Protein AF-A0A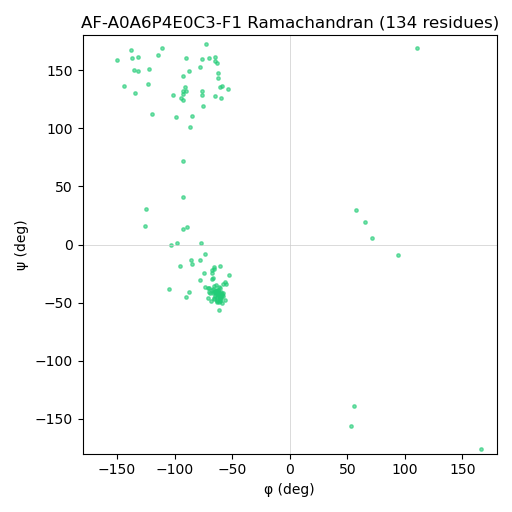6P4E0C3-F1 (afdb_monomer)

Radius of gyration: 21.42 Å; Cα contacts (8 Å, |Δi|>4): 172; chains: 1; bounding box: 60×32×59 Å

Nearest PDB structures (foldseek):
  7sx3-assembly1_A  TM=9.483E-01  e=5.109E-15  Homo sapiens
  7sx4-assembly1_A  TM=9.454E-01  e=1.909E-14  Homo sapiens
  7cu3-assembly1_A  TM=9.435E-01  e=1.132E-13  Rattus norvegicus
  7cm3-assembly1_A  TM=9.575E-01  e=2.496E-13  Homo sapiens
  7w7g-assembly1_C  TM=9.485E-01  e=2.847E-13  Rattus norvegicus

Sequence (136 aa):
MPKSRINQIFKRSSQQIYNVTLFFLFFMSLYGLLGVQFFGELKNHCVMNNTEYDILKRPILTINSLAIPDTFCS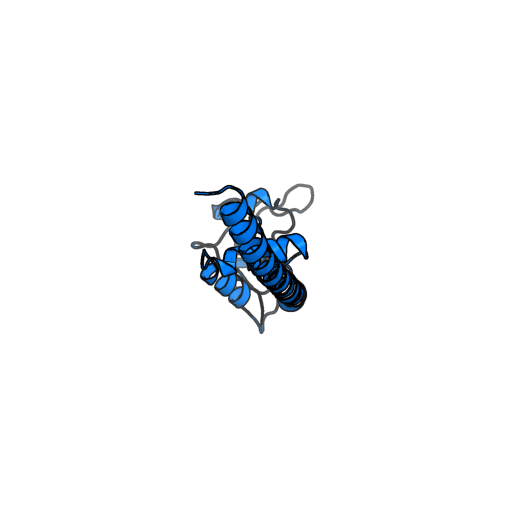MDPDSGYQCSPGMRCMKMDFLSSYVIGFNGFEDIATSIFTVYQAASQEGWVFIMYRAIDSLP

pLDDT: mean 91.99, std 5.25, range [61.97, 98.0]

Solvent-accessible surface area (backbone atoms only — not comparable to full-atom values): 7587 Å² total; per-residue (Å²): 130,62,69,69,60,52,52,50,48,52,55,55,52,50,54,54,49,50,57,50,50,54,53,48,52,50,52,40,51,50,53,8,51,50,36,32,74,75,63,27,73,81,48,31,30,28,29,44,68,82,60,48,63,47,99,82,71,44,74,56,78,54,83,86,36,43,45,88,72,75,42,48,15,19,90,50,94,91,27,39,30,76,55,58,94,71,37,38,60,42,72,53,79,90,58,55,52,89,77,81,45,76,72,42,14,72,43,61,70,39,9,28,52,35,48,53,41,34,72,74,68,54,66,38,68,60,56,50,50,44,48,53,20,39,35,116

Foldseek 3Di:
DPPVVVVVVCVVVVVVVVVVVVVVVVVLQVQLVVQLVQQADLQKWKFFPPFDADPVRHGDDDPVRADVVIATAEPDPVAAAADDPRIHIDGPPVDDCVVVHLAGNNDSVSSSVNVVCVVVVHCVVVVVSSRRRHGD

Mean predicted aligned error: 5.16 Å

Organism: Drosophila rhopaloa (NCBI:txid1041015)

InterPro domains:
  IPR005821 Ion transport domain [PF00520] (6-134)
  IPR028823 Sodium leak channel NALCN [PTHR46141] (1-136)

Structure (mmCIF, N/CA/C/O backbone):
data_AF-A0A6P4E0C3-F1
#
_entry.id   AF-A0A6P4E0C3-F1
#
loop_
_atom_site.group_PDB
_atom_site.id
_atom_site.type_symbol
_atom_site.label_atom_id
_atom_site.label_alt_id
_atom_site.label_comp_id
_atom_site.label_asym_id
_atom_site.label_entity_id
_atom_site.label_seq_id
_atom_site.pdbx_PDB_ins_code
_atom_site.Cartn_x
_atom_site.Cartn_y
_atom_site.Cartn_z
_atom_site.occupancy
_atom_site.B_iso_or_equiv
_atom_site.auth_seq_id
_atom_site.auth_comp_id
_atom_site.auth_asym_id
_atom_site.auth_atom_id
_atom_site.pdbx_PDB_model_num
ATOM 1 N N . MET A 1 1 ? -35.990 15.614 27.744 1.00 61.97 1 MET A N 1
ATOM 2 C CA . MET A 1 1 ? -35.687 14.327 28.421 1.00 61.97 1 MET A CA 1
ATOM 3 C C . MET A 1 1 ? -34.979 14.592 29.743 1.00 61.97 1 MET A C 1
ATOM 5 O O . MET A 1 1 ? -34.159 15.503 29.777 1.00 61.97 1 MET A O 1
ATOM 9 N N . PRO A 1 2 ? -35.251 13.821 30.811 1.00 85.94 2 PRO A N 1
ATOM 10 C CA . PRO A 1 2 ? -34.525 13.945 32.075 1.00 85.94 2 PRO A CA 1
ATOM 11 C C . PRO A 1 2 ? -33.029 13.665 31.878 1.00 85.94 2 PRO A C 1
ATOM 13 O O . PRO A 1 2 ? -32.674 12.681 31.225 1.00 85.94 2 PRO A O 1
ATOM 16 N N . LYS A 1 3 ? -32.154 14.494 32.465 1.00 83.62 3 LYS A N 1
ATOM 17 C CA . LYS A 1 3 ? -30.687 14.347 32.363 1.00 83.62 3 LYS A CA 1
ATOM 18 C C . LYS A 1 3 ? -30.197 12.961 32.815 1.00 83.62 3 LYS A C 1
ATOM 20 O O . LYS A 1 3 ? -29.284 12.406 32.218 1.00 83.62 3 LYS A O 1
ATOM 25 N N . SER A 1 4 ? -30.859 12.358 33.804 1.00 84.25 4 SER A N 1
ATOM 26 C CA . SER A 1 4 ? -30.585 10.994 34.279 1.00 84.25 4 SER A CA 1
ATOM 27 C C . SER A 1 4 ? -30.796 9.926 33.199 1.00 84.25 4 SER A C 1
ATOM 29 O O . SER A 1 4 ? -29.966 9.032 33.046 1.00 84.25 4 SER A O 1
ATOM 31 N N . ARG A 1 5 ? -31.866 10.047 32.404 1.00 84.81 5 ARG A N 1
ATOM 32 C CA . ARG A 1 5 ? -32.185 9.120 31.307 1.00 84.81 5 ARG A CA 1
ATOM 33 C C . ARG A 1 5 ? -31.195 9.260 30.151 1.00 84.81 5 ARG A C 1
ATOM 35 O O . ARG A 1 5 ? -30.800 8.262 29.563 1.00 84.81 5 ARG A O 1
ATOM 42 N N . ILE A 1 6 ? -30.758 10.488 29.866 1.00 88.38 6 ILE A N 1
ATOM 43 C CA . ILE A 1 6 ? -29.715 10.773 28.871 1.00 88.38 6 ILE A CA 1
ATOM 44 C C . ILE A 1 6 ? -28.382 10.139 29.304 1.00 88.38 6 ILE A C 1
ATOM 46 O O . ILE A 1 6 ? -27.787 9.393 28.533 1.00 88.38 6 ILE A O 1
ATOM 50 N N . ASN A 1 7 ? -27.960 10.336 30.558 1.00 87.25 7 ASN A N 1
ATOM 51 C CA . ASN A 1 7 ? -26.718 9.754 31.084 1.00 87.25 7 ASN A CA 1
ATOM 52 C C . ASN A 1 7 ? -26.727 8.217 31.074 1.00 87.25 7 ASN A C 1
ATOM 54 O O . ASN A 1 7 ? -25.706 7.595 30.787 1.00 87.25 7 ASN A O 1
ATOM 58 N N . GLN A 1 8 ? -27.873 7.588 31.352 1.00 87.44 8 GLN A N 1
ATOM 59 C CA . GLN A 1 8 ? -28.020 6.132 31.256 1.00 87.44 8 GLN A CA 1
ATOM 60 C C . GLN A 1 8 ? -27.880 5.622 29.816 1.00 87.44 8 GLN A C 1
ATOM 62 O O . GLN A 1 8 ? -27.221 4.606 29.596 1.00 87.44 8 GLN A O 1
ATOM 67 N N . ILE A 1 9 ? -28.457 6.334 28.842 1.00 90.94 9 ILE A N 1
ATOM 68 C CA . ILE A 1 9 ? -28.306 6.005 27.419 1.00 90.94 9 ILE A CA 1
ATOM 69 C C . ILE A 1 9 ? -26.838 6.131 27.011 1.00 90.94 9 ILE A C 1
ATOM 71 O O . ILE A 1 9 ? -26.284 5.174 26.480 1.00 90.94 9 ILE A O 1
ATOM 75 N N . PHE A 1 10 ? -26.178 7.246 27.341 1.00 91.56 10 PHE A N 1
ATOM 76 C CA . PHE A 1 10 ? -24.755 7.427 27.045 1.00 91.56 10 PHE A CA 1
ATOM 77 C C . PHE A 1 10 ? -23.889 6.334 27.667 1.00 91.56 10 PHE A C 1
ATOM 79 O O . PHE A 1 10 ? -23.034 5.782 26.983 1.00 91.56 10 PHE A O 1
ATOM 86 N N . LYS A 1 11 ? -24.131 5.962 28.929 1.00 91.31 11 LYS A N 1
ATOM 87 C CA . LYS A 1 11 ? -23.362 4.905 29.600 1.00 91.31 11 LYS A CA 1
ATOM 88 C C . LYS A 1 11 ? -23.516 3.550 28.903 1.00 91.31 11 LYS A C 1
ATOM 90 O O . LYS A 1 11 ? -22.523 2.858 28.695 1.00 91.31 11 LYS A O 1
ATOM 95 N N . ARG A 1 12 ? -24.743 3.173 28.523 1.00 92.12 12 ARG A N 1
ATOM 96 C CA . ARG A 1 12 ? -25.012 1.898 27.838 1.00 92.12 12 ARG A CA 1
ATOM 97 C C . ARG A 1 12 ? -24.436 1.881 26.422 1.00 92.12 12 ARG A C 1
ATOM 99 O O . ARG A 1 12 ? -23.755 0.924 26.065 1.00 92.12 12 ARG A O 1
ATOM 106 N N . SER A 1 13 ? -24.693 2.924 25.636 1.00 94.25 13 SER A N 1
ATOM 107 C CA . SER A 1 13 ? -24.227 3.011 24.250 1.00 94.25 13 SER A CA 1
ATOM 108 C C . SER A 1 13 ? -22.705 3.134 24.169 1.00 94.25 13 SER A C 1
ATO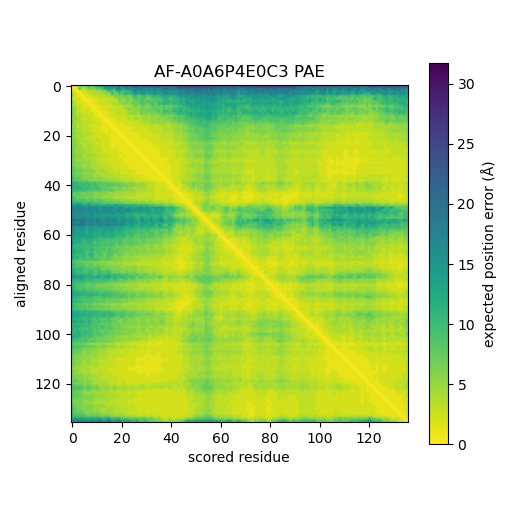M 110 O O . SER A 1 13 ? -22.094 2.486 23.330 1.00 94.25 13 SER A O 1
ATOM 112 N N . SER A 1 14 ? -22.078 3.891 25.077 1.00 93.25 14 SER A N 1
ATOM 113 C CA . SER A 1 14 ? -20.617 4.034 25.133 1.00 93.25 14 SER A CA 1
ATOM 114 C C . SER A 1 14 ? -19.923 2.697 25.396 1.00 93.25 14 SER A C 1
ATOM 116 O O . SER A 1 14 ? -18.970 2.359 24.702 1.00 93.25 14 SER A O 1
ATOM 118 N N . GLN A 1 15 ? -20.447 1.876 26.315 1.00 93.81 15 GLN A N 1
ATOM 119 C CA . GLN A 1 15 ? -19.876 0.551 26.573 1.00 93.81 15 GLN A CA 1
ATOM 120 C C . GLN A 1 15 ? -19.975 -0.379 25.355 1.00 93.81 15 GLN A C 1
ATOM 122 O O . GLN A 1 15 ? -19.046 -1.134 25.075 1.00 93.81 15 GLN A O 1
ATOM 127 N N . GLN A 1 16 ? -21.095 -0.334 24.630 1.00 94.12 16 GLN A N 1
ATOM 128 C CA . GLN A 1 16 ? -21.269 -1.129 23.412 1.00 94.12 16 GLN A CA 1
ATOM 129 C C . GLN A 1 16 ? -20.300 -0.679 22.317 1.00 94.12 16 GLN A C 1
ATOM 131 O O . GLN A 1 16 ? -19.619 -1.519 21.734 1.0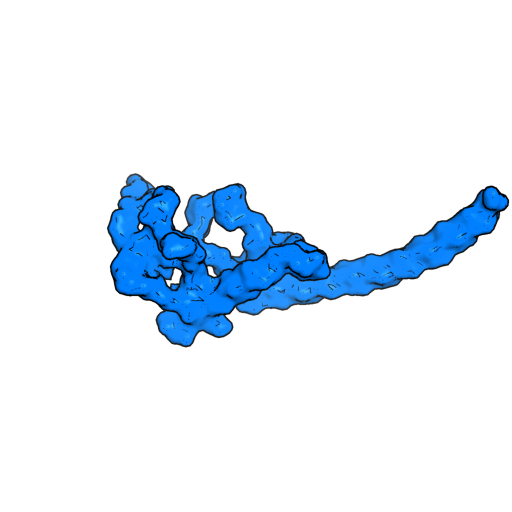0 94.12 16 GLN A O 1
ATOM 136 N N . ILE A 1 17 ? -20.192 0.634 22.094 1.00 96.38 17 ILE A N 1
ATOM 137 C CA . ILE A 1 17 ? -19.246 1.208 21.133 1.00 96.38 17 ILE A CA 1
ATOM 138 C C . ILE A 1 17 ? -17.815 0.831 21.517 1.00 96.38 17 ILE A C 1
ATOM 140 O O . ILE A 1 17 ? -17.080 0.374 20.659 1.00 96.38 17 ILE A O 1
ATOM 144 N N . TYR A 1 18 ? -17.433 0.924 22.793 1.00 96.50 18 TYR A N 1
ATOM 145 C CA . TYR A 1 18 ? -16.094 0.548 23.253 1.00 96.50 18 TYR A CA 1
ATOM 146 C C . TYR A 1 18 ? -15.735 -0.901 22.898 1.00 96.50 18 TYR A C 1
ATOM 148 O O . TYR A 1 18 ? -14.673 -1.150 22.329 1.00 96.50 18 TYR A O 1
ATOM 156 N N . ASN A 1 19 ? -16.634 -1.850 23.176 1.00 95.25 19 ASN A N 1
ATOM 157 C CA . ASN A 1 19 ? -16.400 -3.259 22.856 1.00 95.25 19 ASN A CA 1
ATOM 158 C C . ASN A 1 19 ? -16.252 -3.478 21.340 1.00 95.25 19 ASN A C 1
ATOM 160 O O . ASN A 1 19 ? -15.369 -4.217 20.907 1.00 95.25 19 ASN A O 1
ATOM 164 N N . VAL A 1 20 ? -17.091 -2.816 20.534 1.00 97.12 20 VAL A N 1
ATOM 165 C CA . VAL A 1 20 ? -17.026 -2.894 19.066 1.00 97.12 20 VAL A CA 1
ATOM 166 C C . VAL A 1 20 ? -15.746 -2.248 18.537 1.00 97.12 20 VAL A C 1
ATOM 168 O O . VAL A 1 20 ? -15.095 -2.824 17.673 1.00 97.12 20 VAL A O 1
ATOM 171 N N . THR A 1 21 ? -15.335 -1.102 19.079 1.00 96.38 21 THR A N 1
ATOM 172 C CA . THR A 1 21 ? -14.095 -0.421 18.692 1.00 96.38 21 THR A CA 1
ATOM 173 C C . THR A 1 21 ? -12.868 -1.263 19.028 1.00 96.38 21 THR A C 1
ATOM 175 O O . THR A 1 21 ? -11.951 -1.343 18.219 1.00 96.38 21 THR A O 1
ATOM 178 N N . LEU A 1 22 ? -12.839 -1.935 20.182 1.00 96.88 22 LEU A N 1
ATOM 179 C CA . LEU A 1 22 ? -11.737 -2.834 20.531 1.00 96.88 22 LEU A CA 1
ATOM 180 C C . LEU A 1 22 ? -11.641 -4.013 19.552 1.00 96.88 22 LEU A C 1
ATOM 182 O O . LEU A 1 22 ? -10.558 -4.330 19.065 1.00 96.88 22 LEU A O 1
ATOM 186 N N . PHE A 1 23 ? -12.781 -4.627 19.231 1.00 97.38 23 PHE A N 1
ATOM 187 C CA . PHE A 1 23 ? -12.861 -5.696 18.237 1.00 97.38 23 PHE A CA 1
ATOM 188 C C . PHE A 1 23 ? -12.416 -5.215 16.850 1.00 97.38 23 PHE A C 1
ATOM 190 O O . PHE A 1 23 ? -11.650 -5.886 16.165 1.00 97.38 23 PHE A O 1
ATOM 197 N N . PHE A 1 24 ? -12.833 -4.013 16.462 1.00 97.38 24 PHE A N 1
ATOM 198 C CA . PHE A 1 24 ? -12.427 -3.375 15.219 1.00 97.38 24 PHE A CA 1
ATOM 199 C C . PHE A 1 24 ? -10.914 -3.141 15.151 1.00 97.38 24 PHE A C 1
ATOM 201 O O . PHE A 1 24 ? -10.279 -3.541 14.179 1.00 97.38 24 PHE A O 1
ATOM 208 N N . LEU A 1 25 ? -10.314 -2.561 16.196 1.00 97.06 25 LEU A N 1
ATOM 209 C CA . LEU A 1 25 ? -8.869 -2.330 16.261 1.00 97.06 25 LEU A CA 1
ATOM 210 C C . LEU A 1 25 ? -8.077 -3.639 16.194 1.00 97.06 25 LEU A C 1
ATOM 212 O O . LEU A 1 25 ? -7.034 -3.685 15.540 1.00 97.06 25 LEU A O 1
ATOM 216 N N . PHE A 1 26 ? -8.585 -4.705 16.819 1.00 97.50 26 PHE A N 1
ATOM 217 C CA . PHE A 1 26 ? -7.998 -6.038 16.711 1.00 97.50 26 PHE A CA 1
ATOM 218 C C . PHE A 1 26 ? -7.953 -6.515 15.253 1.00 97.50 26 PHE A C 1
ATOM 220 O O . PHE A 1 26 ? -6.884 -6.886 14.777 1.00 97.50 26 PHE A O 1
ATOM 227 N N . PHE A 1 27 ? -9.067 -6.440 14.517 1.00 97.75 27 PHE A N 1
ATOM 228 C CA . PHE A 1 27 ? -9.099 -6.851 13.108 1.00 97.75 27 PHE A CA 1
ATOM 229 C C . PHE A 1 27 ? -8.262 -5.953 12.196 1.00 97.75 27 PHE A C 1
ATOM 231 O O . PHE A 1 27 ? -7.586 -6.470 11.310 1.00 97.75 27 PHE A O 1
ATOM 238 N N . MET A 1 28 ? -8.248 -4.640 12.436 1.00 97.75 28 MET A N 1
ATOM 239 C CA . MET A 1 28 ? -7.391 -3.707 11.696 1.00 97.75 28 MET A CA 1
ATOM 240 C C . MET A 1 28 ? -5.912 -4.042 11.880 1.00 97.75 28 MET A C 1
ATOM 242 O O . MET A 1 28 ? -5.163 -4.104 10.910 1.00 97.75 28 MET A O 1
ATOM 246 N N . SER A 1 29 ? -5.502 -4.338 13.114 1.00 97.00 29 SER A N 1
ATOM 247 C CA . SER A 1 29 ? -4.119 -4.712 13.424 1.00 97.00 29 SER A CA 1
ATOM 248 C C . SER A 1 29 ? -3.763 -6.087 12.856 1.00 97.00 29 SER A C 1
ATOM 250 O O . SER A 1 29 ? -2.688 -6.255 12.290 1.00 97.00 29 SER A O 1
ATOM 252 N N . LEU A 1 30 ? -4.671 -7.065 12.964 1.00 97.88 30 LEU A N 1
ATOM 253 C CA . LEU A 1 30 ? -4.479 -8.418 12.443 1.00 97.88 30 LEU A CA 1
ATOM 254 C C . LEU A 1 30 ? -4.289 -8.406 10.922 1.00 97.88 30 LEU A C 1
ATOM 256 O O . LEU A 1 30 ? -3.267 -8.880 10.435 1.00 97.88 30 LEU A O 1
ATOM 260 N N . TYR A 1 31 ? -5.239 -7.838 10.174 1.00 98.00 31 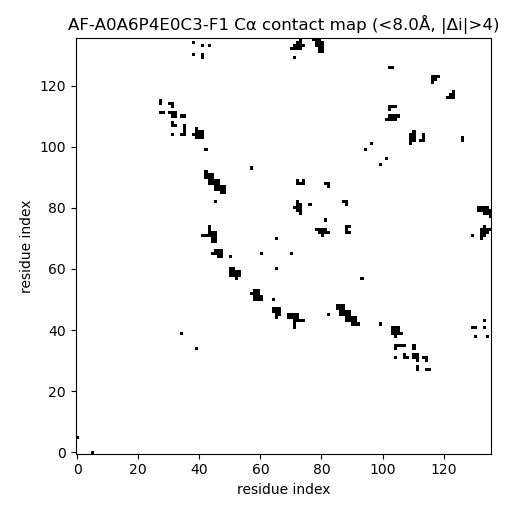TYR A N 1
ATOM 261 C CA . TYR A 1 31 ? -5.130 -7.751 8.717 1.00 98.00 31 TYR A CA 1
ATOM 262 C C . TYR A 1 31 ? -4.005 -6.813 8.281 1.00 98.00 31 TYR A C 1
ATOM 264 O O . TYR A 1 31 ? -3.377 -7.071 7.259 1.00 98.00 31 TYR A O 1
ATOM 272 N N . GLY A 1 32 ? -3.692 -5.784 9.074 1.00 97.75 32 GLY A N 1
ATOM 273 C CA . GLY A 1 32 ? -2.530 -4.935 8.846 1.00 97.75 32 GLY A CA 1
ATOM 274 C C . GLY A 1 32 ? -1.217 -5.728 8.901 1.00 97.75 32 GLY A C 1
ATOM 275 O O . GLY A 1 32 ? -0.391 -5.638 7.995 1.00 97.75 32 GLY A O 1
ATOM 276 N N . LEU A 1 33 ? -1.037 -6.568 9.923 1.00 97.62 33 LEU A N 1
ATOM 277 C CA . LEU A 1 33 ? 0.140 -7.434 10.042 1.00 97.62 33 LEU A CA 1
ATOM 278 C C . LEU A 1 33 ? 0.199 -8.478 8.923 1.00 97.62 33 LEU A C 1
ATOM 280 O O . LEU A 1 33 ? 1.261 -8.662 8.330 1.00 97.62 33 LEU A O 1
ATOM 284 N N . LEU A 1 34 ? -0.928 -9.128 8.607 1.00 97.44 34 LEU A N 1
ATOM 285 C CA . LEU A 1 34 ? -0.998 -10.081 7.494 1.00 97.44 34 LEU A CA 1
ATOM 286 C C . LEU A 1 34 ? -0.629 -9.412 6.167 1.00 97.44 34 LEU A C 1
ATOM 288 O O . LEU A 1 34 ? 0.136 -9.981 5.397 1.00 97.44 34 LEU A O 1
ATOM 292 N N . GLY A 1 35 ? -1.114 -8.193 5.927 1.00 96.38 35 GLY A N 1
ATOM 293 C CA . GLY A 1 35 ? -0.801 -7.436 4.722 1.00 96.38 35 GLY A CA 1
ATOM 294 C C . GLY A 1 35 ? 0.696 -7.171 4.563 1.00 96.38 35 GLY A C 1
ATOM 295 O O . GLY A 1 35 ? 1.245 -7.428 3.496 1.00 96.38 35 GLY A O 1
ATOM 296 N N . VAL A 1 36 ? 1.379 -6.742 5.633 1.00 96.81 36 VAL A N 1
ATOM 297 C CA . VAL A 1 36 ? 2.838 -6.511 5.596 1.00 96.81 36 VAL A CA 1
ATOM 298 C C . VAL A 1 36 ? 3.600 -7.805 5.305 1.00 96.81 36 VAL A C 1
ATOM 300 O O . VAL A 1 36 ? 4.544 -7.792 4.524 1.00 96.81 36 VAL A O 1
ATOM 303 N N . GLN A 1 37 ? 3.196 -8.923 5.916 1.00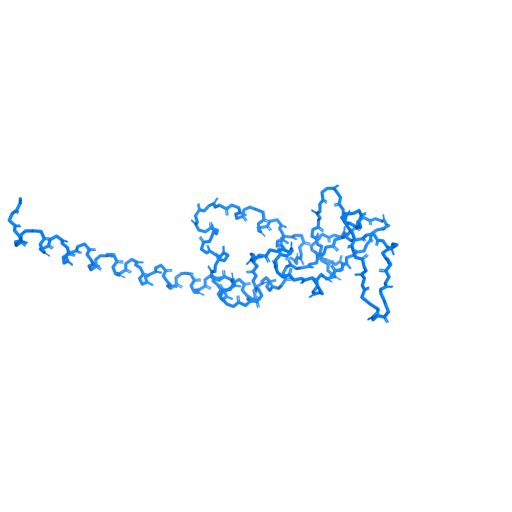 95.88 37 GLN A N 1
ATOM 304 C CA . GLN A 1 37 ? 3.897 -10.200 5.750 1.00 95.88 37 GLN A CA 1
ATOM 305 C C . GLN A 1 37 ? 3.656 -10.854 4.387 1.00 95.88 37 GLN A C 1
ATOM 307 O O . GLN A 1 37 ? 4.572 -11.470 3.851 1.00 95.88 37 GLN A O 1
ATOM 312 N N . PHE A 1 38 ? 2.447 -10.748 3.833 1.00 94.31 38 PHE A N 1
ATOM 313 C CA . PHE A 1 38 ? 2.123 -11.379 2.555 1.00 94.31 38 PHE A CA 1
ATOM 314 C C . PHE A 1 38 ? 2.452 -10.509 1.347 1.00 94.31 38 PHE A C 1
ATOM 316 O O . PHE A 1 38 ? 2.925 -11.040 0.348 1.00 94.31 38 PHE A O 1
ATOM 323 N N . PHE A 1 39 ? 2.188 -9.201 1.414 1.00 94.62 39 PHE A N 1
ATOM 324 C CA . PHE A 1 39 ? 2.253 -8.343 0.230 1.00 94.62 39 PHE A CA 1
ATOM 325 C C . PHE A 1 39 ? 3.495 -7.450 0.180 1.00 94.62 39 PHE A C 1
ATOM 327 O O . PHE A 1 39 ? 4.052 -7.239 -0.894 1.00 94.62 39 PHE A O 1
ATOM 334 N N . GLY A 1 40 ? 3.933 -6.917 1.323 1.00 91.62 40 GLY A N 1
ATOM 335 C CA . GLY A 1 40 ? 5.078 -6.010 1.388 1.00 91.62 40 GLY A CA 1
ATOM 336 C C . GLY A 1 40 ? 4.948 -4.776 0.478 1.00 91.62 40 GLY A C 1
ATOM 337 O O . GLY A 1 40 ? 3.900 -4.132 0.380 1.00 91.62 40 GLY A O 1
ATOM 338 N N . GLU A 1 41 ? 6.043 -4.405 -0.184 1.00 90.31 41 GLU A N 1
ATOM 339 C CA . GLU A 1 41 ? 6.099 -3.213 -1.034 1.00 90.31 41 GLU A CA 1
ATOM 340 C C . GLU A 1 41 ? 5.597 -3.474 -2.463 1.00 90.31 41 GLU A C 1
ATOM 342 O O . GLU A 1 41 ? 6.285 -4.083 -3.281 1.00 90.31 41 GLU A O 1
ATOM 347 N N . LEU A 1 42 ? 4.442 -2.899 -2.803 1.00 91.38 42 LEU A N 1
ATOM 348 C CA . LEU A 1 42 ? 3.855 -2.932 -4.148 1.00 91.38 42 LEU A CA 1
ATOM 349 C C . LEU A 1 42 ? 4.288 -1.699 -4.964 1.00 91.38 42 LEU A C 1
ATOM 351 O O . LEU A 1 42 ? 3.503 -0.773 -5.160 1.00 91.38 42 LEU A O 1
ATOM 355 N N . LYS A 1 43 ? 5.562 -1.642 -5.378 1.00 92.12 43 LYS A N 1
ATOM 356 C CA . LYS A 1 43 ? 6.164 -0.478 -6.082 1.00 92.12 43 LYS A CA 1
ATOM 357 C C . LYS A 1 43 ? 6.818 -0.827 -7.422 1.00 92.12 43 LYS A C 1
ATOM 359 O O . LYS A 1 43 ? 7.641 -0.062 -7.928 1.00 92.12 43 LYS A O 1
ATOM 364 N N . ASN A 1 44 ? 6.514 -1.995 -7.971 1.00 93.31 44 ASN A N 1
ATOM 365 C CA . ASN A 1 44 ? 7.101 -2.471 -9.217 1.00 93.31 44 ASN A CA 1
ATOM 366 C C . ASN A 1 44 ? 6.189 -2.110 -10.387 1.00 93.31 44 ASN A C 1
ATOM 368 O O . ASN A 1 44 ? 5.011 -2.454 -10.369 1.00 93.31 44 ASN A O 1
ATOM 372 N N . HIS A 1 45 ? 6.740 -1.435 -11.393 1.00 94.56 45 HIS A N 1
ATOM 373 C CA . HIS A 1 45 ? 5.999 -0.959 -12.558 1.00 94.56 45 HIS A CA 1
ATOM 374 C C . HIS A 1 45 ? 6.711 -1.319 -13.859 1.00 94.56 45 HIS A C 1
ATOM 376 O O . HIS A 1 45 ? 7.946 -1.363 -13.924 1.00 94.56 45 HIS A O 1
ATOM 382 N N . CYS A 1 46 ? 5.927 -1.520 -14.916 1.00 95.12 46 CYS A N 1
ATOM 383 C CA . CYS A 1 46 ? 6.461 -1.672 -16.261 1.00 95.12 46 CYS A CA 1
ATOM 384 C C . CYS A 1 46 ? 6.896 -0.317 -16.823 1.00 95.12 46 CYS A C 1
ATOM 386 O O . CYS A 1 46 ? 6.081 0.585 -17.029 1.00 95.12 46 CYS A O 1
ATOM 388 N N . VAL A 1 47 ? 8.186 -0.200 -17.138 1.00 94.25 47 VAL A N 1
ATOM 389 C CA . VAL A 1 47 ? 8.776 0.995 -17.751 1.00 94.25 47 VAL A CA 1
ATOM 390 C C . VAL A 1 47 ? 9.454 0.661 -19.071 1.00 94.25 47 VAL A C 1
ATOM 392 O O . VAL A 1 47 ? 9.948 -0.449 -19.272 1.00 94.25 47 VAL A O 1
ATOM 395 N N . MET A 1 48 ? 9.494 1.625 -19.985 1.00 92.19 48 MET A N 1
ATOM 396 C CA . MET A 1 48 ? 10.172 1.466 -21.271 1.00 92.19 48 MET A CA 1
ATOM 397 C C . MET A 1 48 ? 11.679 1.223 -21.087 1.00 92.19 48 MET A C 1
ATOM 399 O O . MET A 1 48 ? 12.326 1.814 -20.222 1.00 92.19 48 MET A O 1
ATOM 403 N N . ASN A 1 49 ? 12.274 0.378 -21.933 1.00 87.88 49 ASN A N 1
ATOM 404 C CA . ASN A 1 49 ? 13.702 0.043 -21.835 1.00 87.88 49 ASN A CA 1
ATOM 405 C C . ASN A 1 49 ? 14.647 1.222 -22.122 1.00 87.88 49 ASN A C 1
ATOM 407 O O . ASN A 1 49 ? 15.811 1.187 -21.730 1.00 87.88 49 ASN A O 1
ATOM 411 N N . ASN A 1 50 ? 14.160 2.263 -22.797 1.00 81.81 50 ASN A N 1
ATOM 412 C CA . ASN A 1 50 ? 14.929 3.442 -23.194 1.00 81.81 50 ASN A CA 1
ATOM 413 C C . ASN A 1 50 ? 14.941 4.565 -22.139 1.00 81.81 50 ASN A C 1
ATOM 415 O O . ASN A 1 50 ? 15.283 5.695 -22.473 1.00 81.81 50 ASN A O 1
ATOM 419 N N . THR A 1 51 ? 14.555 4.290 -20.889 1.00 81.00 51 THR A N 1
ATOM 420 C CA . THR A 1 51 ? 14.617 5.282 -19.804 1.00 81.00 51 THR A CA 1
ATOM 421 C C . THR A 1 51 ? 16.045 5.779 -19.585 1.00 81.00 51 THR A C 1
ATOM 423 O O . THR A 1 51 ? 16.950 4.972 -19.355 1.00 81.00 51 THR A O 1
ATOM 426 N N . GLU A 1 52 ? 16.225 7.098 -19.630 1.00 82.75 52 GLU A N 1
ATOM 427 C CA . GLU A 1 52 ? 17.497 7.769 -19.358 1.00 82.75 52 GLU A CA 1
ATOM 428 C C . GLU A 1 52 ? 17.873 7.680 -17.875 1.00 82.75 52 GLU A C 1
ATOM 430 O O . GLU A 1 52 ? 17.028 7.431 -17.013 1.00 82.75 52 GLU A O 1
ATOM 435 N N . TYR A 1 53 ? 19.153 7.892 -17.571 1.00 85.12 53 TYR A N 1
ATOM 436 C CA . TYR A 1 53 ? 19.681 7.860 -16.212 1.00 85.12 53 TYR A CA 1
ATOM 437 C C . TYR A 1 53 ? 20.377 9.175 -15.870 1.00 85.12 53 TYR A C 1
ATOM 439 O O . TYR A 1 53 ? 21.141 9.704 -16.675 1.00 85.12 53 TYR A O 1
ATOM 447 N N . ASP A 1 54 ? 20.148 9.668 -14.656 1.00 83.56 54 ASP A N 1
ATOM 448 C CA . ASP A 1 54 ? 20.822 10.849 -14.118 1.00 83.56 54 ASP A CA 1
ATOM 449 C C . ASP A 1 54 ? 22.293 10.551 -13.751 1.00 83.56 54 ASP A C 1
ATOM 451 O O . ASP A 1 54 ? 22.725 9.395 -13.708 1.00 83.56 54 ASP A O 1
ATOM 455 N N . ILE A 1 55 ? 23.061 11.586 -13.399 1.00 82.81 55 ILE A N 1
ATOM 456 C CA . ILE A 1 55 ? 24.465 11.522 -12.952 1.00 82.81 55 ILE A CA 1
ATOM 457 C C . ILE A 1 55 ? 24.695 10.534 -11.793 1.00 82.81 55 ILE A C 1
ATOM 459 O O . ILE A 1 55 ? 25.780 9.972 -11.655 1.00 82.81 55 ILE A O 1
ATOM 463 N N . LEU A 1 56 ? 23.661 10.277 -10.985 1.00 82.06 56 LEU A N 1
ATOM 464 C CA . LEU A 1 56 ? 23.660 9.320 -9.873 1.00 82.06 56 LEU A CA 1
ATOM 465 C C . LEU A 1 56 ? 23.172 7.912 -10.273 1.00 82.06 56 LEU A C 1
ATOM 467 O O . LEU A 1 56 ? 22.874 7.101 -9.398 1.00 82.06 56 LEU A O 1
ATOM 471 N N . LYS A 1 57 ? 23.065 7.612 -11.576 1.00 80.69 57 LYS A N 1
ATOM 472 C CA . LYS A 1 57 ? 22.522 6.360 -12.142 1.00 80.69 57 LYS A CA 1
ATOM 473 C C . LYS A 1 57 ? 21.087 6.040 -11.706 1.00 80.69 57 LYS A C 1
ATOM 475 O O . LYS A 1 57 ? 20.698 4.875 -11.648 1.00 80.69 57 LYS A O 1
ATOM 480 N N . ARG A 1 58 ? 20.280 7.064 -11.421 1.00 80.88 58 ARG A N 1
ATOM 481 C CA . ARG A 1 58 ? 18.843 6.905 -11.154 1.00 80.88 58 ARG A CA 1
ATOM 482 C C . ARG A 1 58 ? 18.059 7.054 -12.453 1.00 80.88 58 ARG A C 1
ATOM 484 O O . ARG A 1 58 ? 18.379 7.970 -13.207 1.00 80.88 58 ARG A O 1
ATOM 491 N N . PRO A 1 59 ? 17.068 6.196 -12.728 1.00 83.56 59 PRO A N 1
ATOM 492 C CA . PRO A 1 59 ? 16.243 6.339 -13.918 1.00 83.56 59 PRO A CA 1
ATOM 493 C C . PRO A 1 59 ? 15.436 7.642 -13.835 1.00 83.56 59 PRO A C 1
ATOM 495 O O . PRO A 1 59 ? 14.752 7.903 -12.845 1.00 83.56 59 PRO A O 1
ATOM 498 N N . ILE A 1 60 ? 15.524 8.465 -14.875 1.00 86.00 60 ILE A N 1
ATOM 499 C CA . ILE A 1 60 ? 14.710 9.668 -15.030 1.00 86.00 60 ILE A CA 1
ATOM 500 C C . ILE A 1 60 ? 13.417 9.232 -15.709 1.00 86.00 60 ILE A C 1
ATOM 502 O O . ILE A 1 60 ? 13.377 8.989 -16.915 1.00 86.00 60 ILE A O 1
ATOM 506 N N . LEU A 1 61 ? 12.360 9.087 -14.913 1.00 86.88 61 LEU A N 1
ATOM 507 C CA . LEU A 1 61 ? 11.050 8.709 -15.423 1.00 86.88 61 LEU A CA 1
ATOM 508 C C . LEU A 1 61 ? 10.211 9.942 -15.727 1.00 86.88 61 LEU A C 1
ATOM 510 O O . LEU A 1 61 ? 10.066 10.844 -14.903 1.00 86.88 61 LEU A O 1
ATOM 514 N N . THR A 1 62 ? 9.609 9.935 -16.909 1.00 87.50 62 THR A N 1
ATOM 515 C CA . THR A 1 62 ? 8.515 10.839 -17.265 1.00 87.50 62 THR A CA 1
ATOM 516 C C . THR A 1 62 ? 7.232 10.029 -17.387 1.00 87.50 62 THR A C 1
ATOM 518 O O . THR A 1 62 ? 7.278 8.804 -17.445 1.00 87.50 62 THR A O 1
ATOM 521 N N . ILE A 1 63 ? 6.079 10.691 -17.485 1.00 87.62 63 ILE A N 1
ATOM 522 C CA . ILE A 1 63 ? 4.788 10.006 -17.678 1.00 87.62 63 ILE A CA 1
ATOM 523 C C . ILE A 1 63 ? 4.809 9.113 -18.935 1.00 87.62 63 ILE A C 1
ATOM 525 O O . ILE A 1 63 ? 4.229 8.034 -18.936 1.00 87.62 63 ILE A O 1
ATOM 529 N N . ASN A 1 64 ? 5.558 9.507 -19.970 1.00 89.19 64 ASN A N 1
ATOM 530 C CA . ASN A 1 64 ? 5.700 8.747 -21.218 1.00 89.19 64 ASN A CA 1
ATOM 531 C C . ASN A 1 64 ? 6.580 7.492 -21.083 1.00 89.19 64 ASN A C 1
ATOM 533 O O . ASN A 1 64 ? 6.697 6.718 -22.030 1.00 89.19 64 ASN A O 1
ATOM 537 N N . SER A 1 65 ? 7.249 7.314 -19.943 1.00 90.44 65 SER A N 1
ATOM 538 C CA . SER A 1 65 ? 8.085 6.147 -19.668 1.00 90.44 65 SER A CA 1
ATOM 539 C C . SER A 1 65 ? 7.285 4.961 -19.117 1.00 90.44 65 SER A C 1
ATOM 541 O O . SER A 1 65 ? 7.814 3.850 -19.123 1.00 90.44 65 SER A O 1
ATOM 543 N N . LEU A 1 66 ? 6.055 5.186 -18.634 1.00 92.12 66 LEU A N 1
ATOM 544 C CA . LEU A 1 66 ? 5.175 4.160 -18.068 1.00 92.12 66 LEU A CA 1
ATOM 545 C C . LEU A 1 66 ? 4.281 3.532 -19.148 1.00 92.12 66 LEU A C 1
ATOM 547 O O . LEU A 1 66 ? 4.061 4.111 -20.214 1.00 92.12 66 LEU A O 1
ATOM 551 N N . ALA A 1 67 ? 3.749 2.344 -18.856 1.00 91.62 67 ALA A N 1
ATOM 552 C CA . ALA A 1 67 ? 2.714 1.721 -19.680 1.00 91.62 67 ALA A CA 1
ATOM 553 C C . ALA A 1 67 ? 1.428 2.572 -19.700 1.00 91.62 67 ALA A C 1
ATOM 555 O O . ALA A 1 67 ? 1.160 3.342 -18.777 1.00 91.62 67 ALA A O 1
ATOM 556 N N . ILE A 1 68 ? 0.609 2.412 -20.745 1.00 91.81 68 ILE A N 1
ATOM 557 C CA . ILE A 1 68 ? -0.739 2.993 -20.818 1.00 91.81 68 ILE A CA 1
ATOM 558 C C . ILE A 1 68 ? -1.759 1.848 -20.963 1.00 91.81 68 ILE A C 1
ATOM 560 O O . ILE A 1 68 ? -1.791 1.222 -22.024 1.00 91.81 68 ILE A O 1
ATOM 564 N N . PRO A 1 69 ? -2.622 1.590 -19.958 1.00 92.19 69 PRO A N 1
ATOM 565 C CA . PRO A 1 69 ? -2.580 2.159 -18.607 1.00 92.19 69 PRO A CA 1
ATOM 566 C C . PRO A 1 69 ? -1.328 1.712 -17.837 1.00 92.19 69 PRO A C 1
ATOM 568 O O . PRO A 1 69 ? -0.697 0.713 -18.187 1.00 92.19 69 PRO A O 1
ATOM 571 N N . ASP A 1 70 ? -0.977 2.446 -16.781 1.00 92.75 70 ASP A N 1
ATOM 572 C CA . ASP A 1 70 ? 0.118 2.038 -15.898 1.00 92.75 70 ASP A CA 1
ATOM 573 C C . ASP A 1 70 ? -0.181 0.655 -15.307 1.00 92.75 70 ASP A C 1
ATOM 575 O O . ASP A 1 70 ? -1.318 0.361 -14.932 1.00 92.75 70 ASP A O 1
ATOM 579 N N . THR A 1 71 ? 0.834 -0.205 -15.291 1.00 93.88 71 THR A N 1
ATOM 580 C CA . THR A 1 71 ? 0.691 -1.623 -14.965 1.00 93.88 71 THR A CA 1
ATOM 581 C C . THR A 1 71 ? 1.788 -2.035 -13.994 1.00 93.88 71 THR A C 1
ATOM 583 O O . THR A 1 71 ? 2.974 -1.764 -14.219 1.00 93.88 71 THR A O 1
ATOM 586 N N . PHE A 1 72 ? 1.368 -2.693 -12.917 1.00 95.38 72 PHE A N 1
ATOM 587 C CA . PHE A 1 72 ? 2.262 -3.268 -11.921 1.00 95.38 72 PHE A CA 1
ATOM 588 C C . PHE A 1 72 ? 2.879 -4.559 -12.463 1.00 95.38 72 PHE A C 1
ATOM 590 O O . PHE A 1 72 ? 2.375 -5.138 -13.422 1.00 95.38 72 PHE A O 1
ATOM 597 N N . CYS A 1 73 ? 3.999 -4.996 -11.901 1.00 95.56 73 CYS A N 1
ATOM 598 C CA . CYS A 1 73 ? 4.685 -6.185 -12.397 1.00 95.56 73 CYS A CA 1
ATOM 599 C C . CYS A 1 73 ? 5.442 -6.933 -11.307 1.00 95.56 73 CYS A C 1
ATOM 601 O O . CYS A 1 73 ? 5.822 -6.363 -10.281 1.00 95.56 73 CYS A O 1
ATOM 603 N N . SER A 1 74 ? 5.717 -8.207 -11.568 1.00 95.25 74 SER A N 1
ATOM 604 C CA . SER A 1 74 ? 6.617 -9.010 -10.748 1.00 95.25 74 SER A CA 1
ATOM 605 C C . SER A 1 74 ? 8.040 -8.956 -11.298 1.00 95.25 74 SER A C 1
ATOM 607 O O . SER A 1 74 ? 8.271 -8.893 -12.506 1.00 95.25 74 SER A O 1
ATOM 609 N N . MET A 1 75 ? 9.015 -8.985 -10.390 1.00 91.12 75 MET A N 1
ATOM 610 C CA . MET A 1 75 ? 10.435 -9.140 -10.735 1.00 91.12 75 MET A CA 1
ATOM 611 C C . MET A 1 75 ? 10.831 -10.616 -10.879 1.00 91.12 75 MET A C 1
ATOM 613 O O . MET A 1 75 ? 11.919 -10.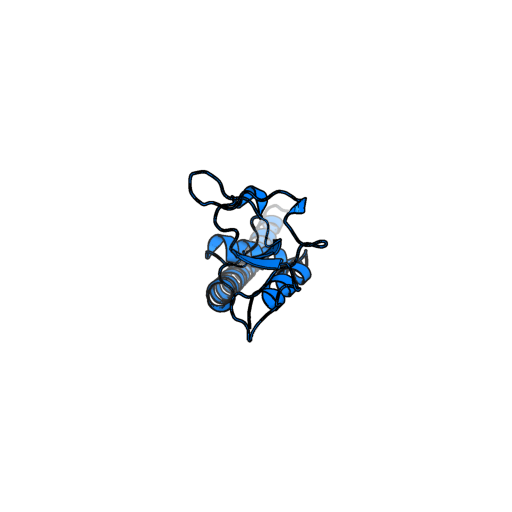915 -11.370 1.00 91.12 75 MET A O 1
ATOM 617 N N . ASP A 1 76 ? 9.974 -11.524 -10.419 1.00 91.88 76 ASP A N 1
ATOM 618 C CA . ASP A 1 76 ? 10.140 -12.964 -10.549 1.00 91.88 76 ASP A CA 1
ATOM 619 C C . ASP A 1 76 ? 9.429 -13.429 -11.834 1.00 91.88 76 ASP A C 1
ATOM 621 O O . ASP A 1 76 ? 8.253 -13.111 -12.014 1.00 91.88 76 ASP A O 1
ATOM 625 N N . PRO A 1 77 ? 10.127 -14.117 -12.760 1.00 90.12 77 PRO A N 1
ATOM 626 C CA . PRO A 1 77 ? 9.584 -14.487 -14.068 1.00 90.12 77 PRO A CA 1
ATOM 627 C C . PRO A 1 77 ? 8.418 -15.484 -14.015 1.00 90.12 77 PRO A C 1
ATOM 629 O O . PRO A 1 77 ? 7.663 -15.562 -14.984 1.00 90.12 77 PRO A O 1
A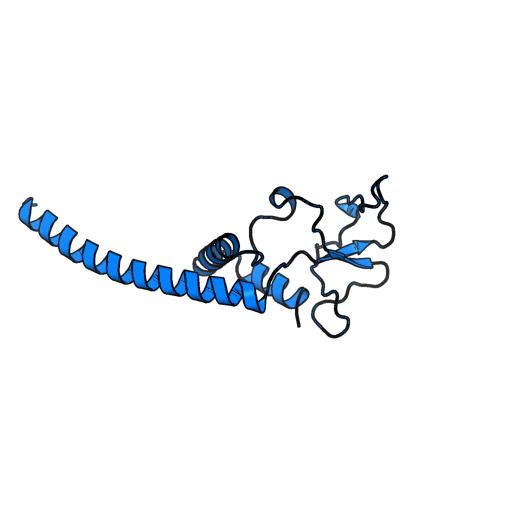TOM 632 N N . ASP A 1 78 ? 8.270 -16.234 -12.920 1.00 91.00 78 ASP A N 1
ATOM 633 C CA . ASP A 1 78 ? 7.263 -17.295 -12.787 1.00 91.00 78 ASP A CA 1
ATOM 634 C C . ASP A 1 78 ? 5.997 -16.839 -12.034 1.00 91.00 78 ASP A C 1
ATOM 636 O O . ASP A 1 78 ? 5.074 -17.631 -11.830 1.00 91.00 78 ASP A O 1
ATOM 640 N N . SER A 1 79 ? 5.929 -15.568 -11.623 1.00 91.12 79 SER A N 1
ATOM 641 C CA . SER A 1 79 ? 4.849 -15.016 -10.800 1.00 91.12 79 SER A CA 1
ATOM 642 C C . SER A 1 79 ? 4.374 -13.641 -11.267 1.00 91.12 79 SER A C 1
ATOM 644 O O . SER A 1 79 ? 5.085 -12.939 -11.982 1.00 91.12 79 SER A O 1
ATOM 646 N N . GLY A 1 80 ? 3.166 -13.244 -10.856 1.00 93.62 80 GLY A N 1
ATOM 647 C CA . GLY A 1 80 ? 2.568 -11.947 -11.176 1.00 93.62 80 GLY A CA 1
ATOM 648 C C . GLY A 1 80 ? 2.529 -11.612 -12.671 1.00 93.62 80 GLY A C 1
ATOM 649 O O . GLY A 1 80 ? 2.540 -12.481 -13.547 1.00 93.62 80 GLY A O 1
ATOM 650 N N . TYR A 1 81 ? 2.461 -10.320 -12.976 1.00 95.75 81 TYR A N 1
ATOM 651 C CA . TYR A 1 81 ? 2.404 -9.823 -14.343 1.00 95.75 81 TYR A CA 1
ATOM 652 C C . TYR A 1 81 ? 3.804 -9.569 -14.912 1.00 95.75 81 TYR A C 1
ATOM 654 O O . TYR A 1 81 ? 4.634 -8.890 -14.302 1.00 95.75 81 TYR A O 1
ATOM 662 N N . GLN A 1 82 ? 4.038 -10.070 -16.127 1.00 95.50 82 GLN A N 1
ATOM 663 C CA . GLN A 1 82 ? 5.280 -9.875 -16.873 1.00 95.50 82 GLN A CA 1
ATOM 664 C C . GLN A 1 82 ? 5.100 -8.793 -17.939 1.00 95.50 82 GLN A C 1
ATOM 666 O O . GLN A 1 82 ? 4.180 -8.842 -18.759 1.00 95.50 82 GLN A O 1
ATOM 671 N N . CYS A 1 83 ? 6.001 -7.811 -17.947 1.00 95.25 83 CYS A N 1
ATOM 672 C CA . CYS A 1 83 ? 5.927 -6.689 -18.878 1.00 95.25 83 CYS A CA 1
ATOM 673 C C . CYS A 1 83 ? 6.046 -7.134 -20.346 1.00 95.25 83 CYS A C 1
ATOM 675 O O . CYS A 1 83 ? 6.774 -8.067 -20.687 1.00 95.25 83 CYS A O 1
ATOM 677 N N . SER A 1 84 ? 5.359 -6.415 -21.238 1.00 93.06 84 SER A N 1
ATOM 678 C CA . SER A 1 84 ? 5.408 -6.671 -22.683 1.00 93.06 84 SER A CA 1
ATOM 679 C C . SER A 1 84 ? 6.801 -6.410 -23.289 1.00 93.06 84 SER A C 1
ATOM 681 O O . SER A 1 84 ? 7.575 -5.618 -22.741 1.00 93.06 84 SER A O 1
ATOM 683 N N . PRO A 1 85 ? 7.130 -7.011 -24.453 1.00 93.00 85 PRO A N 1
ATOM 684 C CA . PRO A 1 85 ? 8.400 -6.766 -25.135 1.00 93.00 85 PRO A CA 1
ATOM 685 C C . PRO A 1 85 ? 8.660 -5.271 -25.381 1.00 93.00 85 PRO A C 1
ATOM 687 O O . PRO A 1 85 ? 7.784 -4.549 -25.851 1.00 93.00 85 PRO A O 1
ATOM 690 N N . GLY A 1 86 ? 9.877 -4.809 -25.079 1.00 91.62 86 GLY A N 1
ATOM 691 C CA . GLY A 1 86 ? 10.255 -3.387 -25.143 1.00 91.62 86 GLY A CA 1
ATOM 692 C C . GLY A 1 86 ? 10.108 -2.633 -23.815 1.00 91.62 86 GLY A C 1
ATOM 693 O O . GLY A 1 86 ? 10.617 -1.516 -23.687 1.00 91.62 86 GLY A O 1
ATOM 694 N N . MET A 1 87 ? 9.497 -3.270 -22.817 1.00 94.62 87 MET A N 1
ATOM 695 C CA . MET A 1 87 ? 9.420 -2.796 -21.440 1.00 94.62 87 MET A CA 1
ATOM 696 C C . MET A 1 87 ? 10.190 -3.728 -20.498 1.00 94.62 87 MET A C 1
ATOM 698 O O . MET A 1 87 ? 10.492 -4.872 -20.838 1.00 94.62 87 MET A O 1
ATOM 702 N N . ARG A 1 88 ? 10.485 -3.237 -19.296 1.00 93.19 88 ARG A N 1
ATOM 703 C CA . ARG A 1 88 ? 11.068 -4.003 -18.191 1.00 93.19 88 ARG A CA 1
ATOM 704 C C . ARG A 1 88 ? 10.345 -3.689 -16.892 1.00 93.19 88 ARG A C 1
ATOM 706 O O . ARG A 1 88 ? 9.879 -2.564 -16.702 1.00 93.19 88 ARG A O 1
ATOM 713 N N . CYS A 1 89 ? 10.309 -4.666 -15.994 1.00 94.44 89 CYS A N 1
ATOM 714 C CA . CYS A 1 89 ? 9.824 -4.445 -14.642 1.00 94.44 89 CYS A CA 1
ATOM 715 C C . CYS A 1 89 ? 10.888 -3.712 -13.820 1.00 94.44 89 CYS A C 1
ATOM 717 O O . CYS A 1 89 ? 12.071 -4.063 -13.862 1.00 94.44 89 CYS A O 1
ATOM 719 N N . MET A 1 90 ? 10.489 -2.657 -13.112 1.00 91.69 90 MET A N 1
ATOM 720 C CA . MET A 1 90 ? 11.401 -1.849 -12.313 1.00 91.69 90 MET A CA 1
ATOM 721 C C . MET A 1 90 ? 10.727 -1.360 -11.034 1.00 91.69 90 MET A C 1
ATOM 723 O O . MET A 1 90 ? 9.598 -0.870 -11.059 1.00 91.69 90 MET A O 1
ATOM 727 N N . LYS A 1 91 ? 11.456 -1.437 -9.919 1.00 91.38 91 LYS A N 1
ATOM 728 C CA . LYS A 1 91 ? 11.020 -0.893 -8.633 1.00 91.38 91 LYS A CA 1
ATOM 729 C C . LYS A 1 91 ? 11.164 0.633 -8.617 1.00 91.38 91 LYS A C 1
ATOM 731 O O . LYS A 1 91 ? 12.233 1.158 -8.919 1.00 91.38 91 LYS A O 1
ATOM 736 N N . MET A 1 92 ? 10.101 1.344 -8.246 1.00 88.25 92 MET A N 1
ATOM 737 C CA . MET A 1 92 ? 10.057 2.809 -8.159 1.00 88.25 92 MET A CA 1
ATOM 738 C C . MET A 1 92 ? 10.403 3.343 -6.755 1.00 88.25 92 MET A C 1
ATOM 740 O O . MET A 1 92 ? 9.780 4.271 -6.255 1.00 88.25 92 MET A O 1
ATOM 744 N N . ASP A 1 93 ? 11.397 2.774 -6.081 1.00 86.44 93 ASP A N 1
ATOM 745 C CA . ASP A 1 93 ? 11.774 3.164 -4.710 1.00 86.44 93 ASP A CA 1
ATOM 746 C C . ASP A 1 93 ? 12.372 4.581 -4.586 1.00 86.44 93 ASP A C 1
ATOM 748 O O . ASP A 1 93 ? 12.333 5.189 -3.518 1.00 86.44 93 ASP A O 1
ATOM 752 N N . PHE A 1 94 ? 12.901 5.128 -5.679 1.00 85.50 94 PHE A N 1
ATOM 753 C CA . PHE A 1 94 ? 13.482 6.471 -5.741 1.00 85.50 94 PHE A CA 1
ATOM 754 C C . PHE A 1 94 ? 12.443 7.601 -5.829 1.00 85.50 94 PHE A C 1
ATOM 756 O O . PHE A 1 94 ? 12.811 8.769 -5.676 1.00 85.50 94 PHE A O 1
ATOM 763 N N . LEU A 1 95 ? 11.173 7.286 -6.104 1.00 87.12 95 LEU A N 1
ATOM 764 C CA . LEU A 1 95 ? 10.082 8.261 -6.095 1.00 87.12 95 LEU A CA 1
ATOM 765 C C . LEU A 1 95 ? 9.499 8.392 -4.682 1.00 87.12 95 LEU A C 1
ATOM 767 O O . LEU A 1 95 ? 9.478 7.445 -3.900 1.00 87.12 95 LEU A O 1
ATOM 771 N N . SER A 1 96 ? 9.003 9.583 -4.345 1.00 88.81 96 SER A N 1
ATOM 772 C CA . SER A 1 96 ? 8.377 9.816 -3.041 1.00 88.81 96 SER A CA 1
ATOM 773 C C . SER A 1 96 ? 6.948 9.263 -2.993 1.00 88.81 96 SER A C 1
ATOM 775 O O . SER A 1 96 ? 6.237 9.242 -4.001 1.00 88.81 96 SER A O 1
ATOM 777 N N . SER A 1 97 ? 6.474 8.901 -1.796 1.00 86.56 97 SER A N 1
ATOM 778 C CA . SER A 1 97 ? 5.096 8.428 -1.581 1.00 86.56 97 SER A CA 1
ATOM 779 C C . SER A 1 97 ? 4.031 9.468 -1.952 1.00 86.56 97 SER A C 1
ATOM 781 O O . SER A 1 97 ? 2.889 9.114 -2.210 1.00 86.56 97 SER A O 1
ATOM 783 N N . TYR A 1 98 ? 4.386 10.753 -2.054 1.00 87.81 98 TYR A N 1
ATOM 784 C CA . TYR A 1 98 ? 3.473 11.780 -2.568 1.00 87.81 98 TYR A CA 1
ATOM 785 C C . TYR A 1 98 ? 3.145 11.583 -4.058 1.00 87.81 98 TYR A C 1
ATOM 787 O O . TYR A 1 98 ? 2.068 11.964 -4.506 1.00 87.81 98 TYR A O 1
ATOM 795 N N . VAL A 1 99 ? 4.068 10.987 -4.819 1.00 88.25 99 VAL A N 1
ATOM 796 C CA . VAL A 1 99 ? 3.900 10.710 -6.253 1.00 88.25 99 VAL A CA 1
ATOM 797 C C . VAL A 1 99 ? 3.281 9.329 -6.474 1.00 88.25 99 VAL A C 1
ATOM 799 O O . VAL A 1 99 ? 2.352 9.207 -7.264 1.00 88.25 99 VAL A O 1
ATOM 802 N N . ILE A 1 100 ? 3.767 8.301 -5.767 1.00 87.38 100 ILE A N 1
ATOM 803 C CA . ILE A 1 100 ? 3.300 6.907 -5.931 1.00 87.38 100 ILE A CA 1
ATOM 804 C C . ILE A 1 100 ? 1.958 6.665 -5.222 1.00 87.38 100 ILE A C 1
ATOM 806 O O . ILE A 1 100 ? 1.137 5.857 -5.657 1.00 87.38 100 ILE A O 1
ATOM 810 N N . GLY A 1 101 ? 1.723 7.383 -4.126 1.00 89.31 101 GLY A N 1
ATOM 811 C CA . GLY A 1 101 ? 0.575 7.218 -3.249 1.00 89.31 101 GLY A CA 1
ATOM 812 C C . GLY A 1 101 ? 0.945 6.645 -1.881 1.00 89.31 101 GLY A C 1
ATOM 813 O O . GLY A 1 101 ? 2.054 6.173 -1.640 1.00 89.31 101 GLY A O 1
ATOM 814 N N . PHE A 1 102 ? -0.036 6.700 -0.980 1.00 89.38 102 PHE A N 1
ATOM 815 C CA . PHE A 1 102 ? 0.094 6.312 0.429 1.00 89.38 102 PHE A CA 1
ATOM 816 C C . PHE A 1 102 ? -0.524 4.943 0.745 1.00 89.38 102 PHE A C 1
ATOM 818 O O . PHE A 1 102 ? -0.519 4.527 1.893 1.00 89.38 102 PHE A O 1
ATOM 825 N N . ASN A 1 103 ? -1.105 4.261 -0.245 1.00 92.12 103 ASN A N 1
ATOM 826 C CA . ASN A 1 103 ? -1.713 2.945 -0.053 1.00 92.12 103 ASN A CA 1
ATOM 827 C C . ASN A 1 103 ? -0.697 1.845 -0.360 1.00 92.12 103 ASN A C 1
ATOM 829 O O . ASN A 1 103 ? -0.097 1.850 -1.435 1.00 92.12 103 ASN A O 1
ATOM 833 N N . GLY A 1 104 ? -0.546 0.890 0.554 1.00 92.88 104 GLY A N 1
ATOM 834 C CA . GLY A 1 104 ? 0.412 -0.204 0.440 1.00 92.88 104 GLY A CA 1
ATOM 835 C C . GLY A 1 104 ? 0.627 -0.950 1.756 1.00 92.88 104 GLY A C 1
ATOM 836 O O . GLY A 1 104 ? -0.018 -0.671 2.765 1.00 92.88 104 GLY A O 1
ATOM 837 N N . PHE A 1 105 ? 1.557 -1.903 1.736 1.00 95.88 105 PHE A N 1
ATOM 838 C CA . PHE A 1 105 ? 1.842 -2.800 2.859 1.00 95.88 105 PHE A CA 1
ATOM 839 C C . PHE A 1 105 ? 3.327 -2.769 3.269 1.00 95.88 105 PHE A C 1
ATOM 841 O O . PHE A 1 105 ? 3.870 -3.764 3.739 1.00 95.88 105 PHE A O 1
ATOM 848 N N . GLU A 1 106 ? 3.990 -1.623 3.084 1.00 92.50 106 GLU A N 1
ATOM 849 C CA . GLU A 1 106 ? 5.424 -1.448 3.371 1.00 92.50 106 GLU A CA 1
ATOM 850 C C . GLU A 1 106 ? 5.744 -1.470 4.873 1.00 92.50 106 GLU A C 1
ATOM 852 O O . GLU A 1 106 ? 6.707 -2.096 5.312 1.00 92.50 106 GLU A O 1
ATOM 857 N N . ASP A 1 107 ? 4.893 -0.832 5.674 1.00 94.00 107 ASP A N 1
ATOM 858 C CA . ASP A 1 107 ? 4.989 -0.784 7.126 1.00 94.00 107 ASP A CA 1
ATOM 859 C C . ASP A 1 107 ? 3.605 -0.957 7.768 1.00 94.00 107 ASP A C 1
ATOM 861 O O . ASP A 1 107 ? 2.563 -0.891 7.110 1.00 94.00 107 ASP A O 1
ATOM 865 N N . ILE A 1 108 ? 3.586 -1.189 9.082 1.00 95.38 108 ILE A N 1
ATOM 866 C CA . ILE A 1 108 ? 2.351 -1.501 9.806 1.00 95.38 108 ILE A CA 1
ATOM 867 C C . ILE A 1 108 ? 1.348 -0.341 9.838 1.00 95.38 108 ILE A C 1
ATOM 869 O O . ILE A 1 108 ? 0.145 -0.589 9.780 1.00 95.38 108 ILE A O 1
ATOM 873 N N . ALA A 1 109 ? 1.799 0.912 9.918 1.00 95.06 109 ALA A N 1
ATOM 874 C CA . ALA A 1 109 ? 0.894 2.054 9.975 1.00 95.06 109 ALA A CA 1
ATOM 875 C C . ALA A 1 109 ? 0.221 2.266 8.614 1.00 95.06 109 ALA A C 1
ATOM 877 O O . ALA A 1 109 ? -1.004 2.395 8.544 1.00 95.06 109 ALA A O 1
ATOM 878 N N . THR A 1 110 ? 1.006 2.212 7.537 1.00 95.19 110 THR A N 1
ATOM 879 C CA . THR A 1 110 ? 0.515 2.318 6.155 1.00 95.19 110 THR A CA 1
ATOM 880 C C . THR A 1 110 ? -0.397 1.146 5.787 1.00 95.19 110 THR A C 1
ATOM 882 O O . THR A 1 110 ? -1.452 1.331 5.174 1.00 95.19 110 THR A O 1
ATOM 885 N N . SER A 1 111 ? -0.059 -0.061 6.245 1.00 97.25 111 SER A N 1
ATOM 886 C CA . SER A 1 111 ? -0.888 -1.253 6.070 1.00 97.25 111 SER A CA 1
ATOM 887 C C . SER A 1 111 ? -2.238 -1.133 6.784 1.00 97.25 111 SER A C 1
ATOM 889 O O . SER A 1 111 ? -3.280 -1.357 6.171 1.00 97.25 111 SER A O 1
ATOM 891 N N . ILE A 1 112 ? -2.258 -0.708 8.054 1.00 97.06 112 ILE A N 1
ATOM 892 C CA . ILE A 1 112 ? -3.510 -0.484 8.797 1.00 97.06 112 ILE A CA 1
ATOM 893 C C . ILE A 1 112 ? -4.373 0.576 8.103 1.00 97.06 112 ILE A C 1
ATOM 895 O O . ILE A 1 112 ? -5.586 0.395 7.995 1.00 97.06 112 ILE A O 1
ATOM 899 N N . PHE A 1 113 ? -3.768 1.656 7.601 1.00 95.81 113 PHE A N 1
ATOM 900 C CA . PHE A 1 113 ? -4.480 2.674 6.826 1.00 95.81 113 PHE A CA 1
ATOM 901 C C . PHE A 1 113 ? -5.103 2.088 5.548 1.00 95.81 113 PHE A C 1
ATOM 903 O O . PHE A 1 113 ? -6.283 2.308 5.274 1.00 95.81 113 PHE A O 1
ATOM 910 N N . THR A 1 114 ? -4.345 1.272 4.818 1.00 96.25 114 THR A N 1
ATOM 911 C CA . THR A 1 114 ? -4.803 0.608 3.589 1.00 96.25 114 THR A CA 1
ATOM 912 C C . THR A 1 114 ? -5.942 -0.380 3.869 1.00 96.25 114 THR A C 1
ATOM 914 O O . THR A 1 114 ? -6.945 -0.394 3.156 1.00 96.25 114 THR A O 1
ATOM 917 N N . VAL A 1 115 ? -5.844 -1.173 4.941 1.00 97.44 115 VAL A N 1
ATOM 918 C CA . VAL A 1 115 ? -6.905 -2.096 5.387 1.00 97.44 115 VAL A CA 1
ATOM 919 C C . VAL A 1 115 ? -8.153 -1.331 5.827 1.00 97.44 115 VAL A C 1
ATOM 921 O O . VAL A 1 115 ? -9.266 -1.739 5.499 1.00 97.44 115 VAL A O 1
ATOM 924 N N . TYR A 1 116 ? -7.987 -0.210 6.531 1.00 97.00 116 TYR A N 1
ATOM 925 C CA . TYR A 1 116 ? -9.094 0.660 6.922 1.00 97.00 116 TYR A CA 1
ATOM 926 C C . TYR A 1 116 ? -9.844 1.2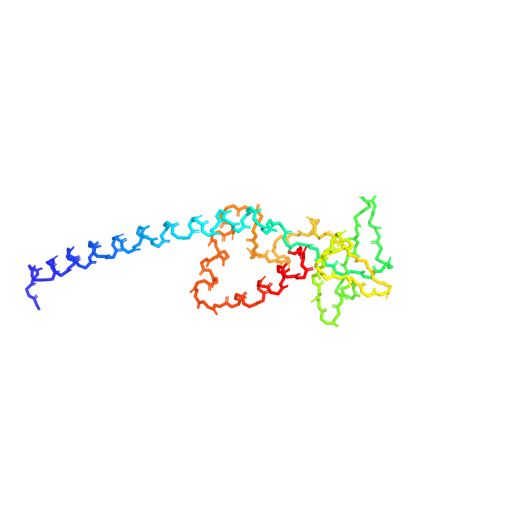05 5.700 1.00 97.00 116 TYR A C 1
ATOM 928 O O . TYR A 1 116 ? -11.072 1.128 5.653 1.00 97.00 116 TYR A O 1
ATOM 936 N N . GLN A 1 117 ? -9.114 1.689 4.690 1.00 96.31 117 GLN A N 1
ATOM 937 C CA . GLN A 1 117 ? -9.702 2.134 3.427 1.00 96.31 117 GLN A CA 1
ATOM 938 C C . GLN A 1 117 ? -10.387 0.973 2.684 1.00 96.31 117 GLN A C 1
ATOM 940 O O . GLN A 1 117 ? -11.492 1.118 2.170 1.00 96.31 117 GLN A O 1
ATOM 945 N N . ALA A 1 118 ? -9.784 -0.216 2.662 1.00 96.69 118 ALA A N 1
ATOM 946 C CA . ALA A 1 118 ? -10.410 -1.376 2.035 1.00 96.69 118 ALA A CA 1
ATOM 947 C C . ALA A 1 118 ? -11.707 -1.801 2.751 1.00 96.69 118 ALA A C 1
ATOM 949 O O . ALA A 1 118 ? -12.671 -2.210 2.102 1.00 96.69 118 ALA A O 1
ATOM 950 N N . ALA A 1 119 ? -11.767 -1.656 4.079 1.00 96.50 119 ALA A N 1
ATOM 951 C CA . ALA A 1 119 ? -12.940 -1.990 4.882 1.00 96.50 119 ALA A CA 1
ATOM 952 C C . ALA A 1 119 ? -14.150 -1.076 4.617 1.00 96.50 119 ALA A C 1
ATOM 954 O O . ALA A 1 119 ? -15.283 -1.523 4.802 1.00 96.50 119 ALA A O 1
ATOM 955 N N . SER A 1 120 ? -13.946 0.160 4.137 1.00 96.56 120 SER A N 1
ATOM 956 C CA . SER A 1 120 ? -15.040 1.027 3.661 1.00 96.56 120 SER A CA 1
ATOM 957 C C . SER A 1 120 ? -15.554 0.647 2.266 1.00 96.56 120 SER A C 1
ATOM 959 O O . SER A 1 120 ? -16.484 1.275 1.771 1.00 96.56 120 SER A O 1
ATOM 961 N N . GLN A 1 121 ? -14.995 -0.404 1.652 1.00 96.69 121 GLN A N 1
ATOM 962 C CA . GLN A 1 121 ? -15.265 -0.841 0.278 1.00 96.69 121 GLN A CA 1
ATOM 963 C C . GLN A 1 121 ? -14.818 0.171 -0.789 1.00 96.69 121 GLN A C 1
ATOM 965 O O . GLN A 1 121 ? -15.222 0.079 -1.948 1.00 96.69 121 GLN A O 1
ATOM 970 N N . GLU A 1 122 ? -13.919 1.092 -0.442 1.00 94.88 122 GLU A N 1
ATOM 971 C CA . GLU A 1 122 ? -13.433 2.123 -1.355 1.00 94.88 122 GLU A CA 1
ATOM 972 C C . GLU A 1 122 ? -12.075 1.743 -1.954 1.00 94.88 122 GLU A C 1
ATOM 974 O O . GLU A 1 122 ? -11.040 1.737 -1.292 1.00 94.88 122 GLU A O 1
ATOM 979 N N . GLY A 1 123 ? -12.059 1.434 -3.253 1.00 93.19 123 GLY A N 1
ATOM 980 C CA . GLY A 1 123 ? -10.814 1.229 -4.004 1.00 93.19 123 GLY A CA 1
ATOM 981 C C . GLY A 1 123 ? -10.044 -0.061 -3.686 1.00 93.19 123 GLY A C 1
ATOM 982 O O . GLY A 1 123 ? -8.974 -0.277 -4.254 1.00 93.19 123 GLY A O 1
ATOM 983 N N . TRP A 1 124 ? -10.592 -0.951 -2.852 1.00 96.38 124 TRP A N 1
ATOM 984 C CA . TRP A 1 124 ? -9.978 -2.241 -2.508 1.00 96.38 124 TRP A CA 1
ATOM 985 C C . TRP A 1 124 ? -9.706 -3.126 -3.733 1.00 96.38 124 TRP A C 1
ATOM 987 O O . TRP A 1 124 ? -8.696 -3.821 -3.774 1.00 96.38 124 TRP A O 1
ATOM 997 N N . VAL A 1 125 ? -10.566 -3.058 -4.757 1.00 97.00 125 VAL A N 1
ATOM 998 C CA . VAL A 1 125 ? -10.410 -3.821 -6.007 1.00 97.00 125 VAL A CA 1
ATOM 999 C C . VAL A 1 125 ? -9.122 -3.427 -6.733 1.00 97.00 125 VAL A C 1
ATOM 1001 O O . VAL A 1 125 ? -8.412 -4.285 -7.247 1.00 97.00 125 VAL A O 1
ATOM 1004 N N . PHE A 1 126 ? -8.768 -2.139 -6.730 1.00 94.25 126 PHE A N 1
ATOM 1005 C CA . PHE A 1 126 ? -7.524 -1.682 -7.348 1.00 94.25 126 PHE A CA 1
ATOM 1006 C C . PHE A 1 126 ? -6.304 -2.129 -6.546 1.00 94.25 126 PHE A C 1
ATOM 1008 O O . PHE A 1 126 ? -5.306 -2.511 -7.141 1.00 94.25 126 PHE A O 1
ATOM 1015 N N . ILE A 1 127 ? -6.381 -2.139 -5.213 1.00 94.88 127 ILE A N 1
ATOM 1016 C CA . ILE A 1 127 ? -5.310 -2.682 -4.360 1.00 94.88 127 ILE A CA 1
ATOM 1017 C C . ILE A 1 127 ? -5.136 -4.186 -4.616 1.00 94.88 127 ILE A C 1
ATOM 1019 O O . ILE A 1 127 ? -4.010 -4.663 -4.725 1.00 94.88 127 ILE A O 1
ATOM 1023 N N . MET A 1 128 ? -6.241 -4.918 -4.779 1.00 95.81 128 MET A N 1
ATOM 1024 C CA . MET A 1 128 ? -6.228 -6.340 -5.118 1.00 95.81 128 MET A CA 1
ATOM 1025 C C . MET A 1 128 ? -5.542 -6.594 -6.465 1.00 95.81 128 MET A C 1
ATOM 1027 O O . MET A 1 128 ? -4.664 -7.447 -6.529 1.00 95.81 128 MET A O 1
ATOM 1031 N N . TYR A 1 129 ? -5.886 -5.850 -7.522 1.00 95.31 129 TYR A N 1
ATOM 1032 C CA . TYR A 1 129 ? -5.226 -6.014 -8.824 1.00 95.31 129 TYR A CA 1
ATOM 1033 C C . TYR A 1 129 ? -3.733 -5.693 -8.764 1.00 95.31 129 TYR A C 1
ATOM 1035 O O . TYR A 1 129 ? -2.932 -6.451 -9.294 1.00 95.31 129 TYR A O 1
ATOM 1043 N N . ARG A 1 130 ? -3.338 -4.649 -8.024 1.00 94.81 130 ARG A N 1
ATOM 1044 C CA . ARG A 1 130 ? -1.916 -4.346 -7.792 1.00 94.81 130 ARG A CA 1
ATOM 1045 C C . ARG A 1 130 ? -1.176 -5.504 -7.134 1.00 94.81 130 ARG A C 1
ATOM 1047 O O . ARG A 1 130 ? -0.044 -5.785 -7.513 1.00 94.81 130 ARG A O 1
ATOM 1054 N N . ALA A 1 131 ? -1.798 -6.148 -6.148 1.00 94.75 131 ALA A N 1
ATOM 1055 C CA . ALA A 1 131 ? -1.211 -7.296 -5.469 1.00 94.75 131 ALA A CA 1
ATOM 1056 C C . ALA A 1 131 ? -1.069 -8.495 -6.418 1.00 94.75 131 ALA A C 1
ATOM 1058 O O . ALA A 1 131 ? 0.010 -9.071 -6.477 1.00 94.75 131 ALA A O 1
ATOM 1059 N N . ILE A 1 132 ? -2.110 -8.811 -7.200 1.00 94.69 132 ILE A N 1
ATOM 1060 C CA . ILE A 1 132 ? -2.093 -9.899 -8.196 1.00 94.69 132 ILE A CA 1
ATOM 1061 C C . ILE A 1 132 ? -0.993 -9.682 -9.241 1.00 94.69 132 ILE A C 1
ATOM 1063 O O . ILE A 1 132 ? -0.270 -10.610 -9.580 1.00 94.69 132 ILE A O 1
ATOM 1067 N N . ASP A 1 133 ? -0.840 -8.456 -9.735 1.00 95.38 133 ASP A N 1
ATOM 1068 C CA . ASP A 1 133 ? 0.154 -8.153 -10.766 1.00 95.38 133 ASP A CA 1
ATOM 1069 C C . ASP A 1 133 ? 1.590 -8.124 -10.213 1.00 95.38 133 ASP A C 1
ATOM 1071 O O . ASP A 1 133 ? 2.544 -8.339 -10.960 1.00 95.38 133 ASP A O 1
ATOM 1075 N N . SER A 1 134 ? 1.771 -7.863 -8.915 1.00 93.19 134 SER A N 1
ATOM 1076 C CA . SER A 1 134 ? 3.101 -7.708 -8.305 1.00 93.19 134 SER A CA 1
ATOM 1077 C C . SER A 1 134 ? 3.654 -8.980 -7.661 1.00 93.19 134 SER A C 1
ATOM 1079 O O . SER A 1 134 ? 4.851 -9.024 -7.377 1.00 93.19 134 SER A O 1
ATOM 1081 N N . LEU A 1 135 ? 2.805 -9.965 -7.356 1.00 89.69 135 LEU A N 1
ATOM 1082 C CA . LEU A 1 135 ? 3.140 -11.102 -6.495 1.00 89.69 135 LEU A CA 1
ATOM 1083 C C . LEU A 1 135 ? 2.730 -12.448 -7.123 1.00 89.69 135 LEU A C 1
ATOM 1085 O O . LEU A 1 135 ? 1.910 -12.461 -8.041 1.00 89.69 135 LEU A O 1
ATOM 1089 N N . PRO A 1 136 ? 3.296 -13.573 -6.641 1.00 79.19 136 PRO A N 1
ATOM 1090 C CA . PRO A 1 136 ? 2.841 -14.926 -6.980 1.00 79.19 136 PRO A CA 1
ATOM 1091 C C . PRO A 1 136 ? 1.416 -15.254 -6.537 1.00 79.19 136 PRO A C 1
ATOM 1093 O O . PRO A 1 136 ? 1.000 -14.785 -5.452 1.00 79.19 136 PRO A O 1
#

Secondary structure (DSSP, 8-state):
--HHHHHHHHHHHHHHHHHHHHHHHHHHHHHHHHHHHHT----EEEEETT--B-TTS-B---GGGB-SS--B--SSTTSSPPPPTTEEEEE-TTS-HHHH-S-SSSSHHHHHHHHHHHHTTSSHHHHHHHHHHH--